Protein AF-A0A7C6N349-F1 (afdb_monomer_lite)

pLDDT: mean 85.82, std 10.69, range [39.91, 96.12]

Structure (mmCIF, N/CA/C/O backbone):
data_AF-A0A7C6N349-F1
#
_entry.id   AF-A0A7C6N349-F1
#
loop_
_atom_site.group_PDB
_atom_site.id
_atom_site.type_symbol
_atom_site.label_atom_id
_atom_site.label_alt_id
_atom_site.label_comp_id
_atom_site.label_asym_id
_atom_site.label_entity_id
_atom_site.label_seq_id
_atom_site.pdbx_PDB_ins_code
_atom_site.Cartn_x
_atom_site.Cartn_y
_atom_site.Cartn_z
_atom_site.occupancy
_atom_site.B_iso_or_equiv
_atom_site.auth_seq_id
_atom_site.auth_comp_id
_atom_site.auth_asym_id
_atom_site.auth_atom_id
_atom_site.pdbx_PDB_model_num
ATOM 1 N N . MET A 1 1 ? 1.910 -5.089 -72.825 1.00 40.91 1 MET A N 1
ATOM 2 C CA . MET A 1 1 ? 2.797 -5.707 -71.816 1.00 40.91 1 MET A CA 1
ATOM 3 C C . MET A 1 1 ? 2.733 -4.841 -70.568 1.00 40.91 1 MET A C 1
ATOM 5 O O . MET A 1 1 ? 2.948 -3.643 -70.694 1.00 40.91 1 MET A 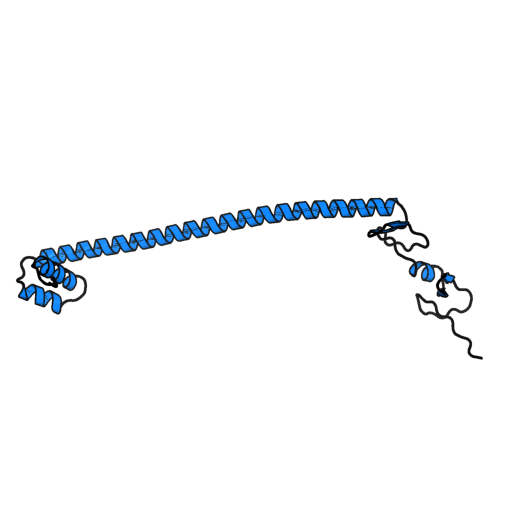O 1
ATOM 9 N N . ALA A 1 2 ? 2.332 -5.383 -69.416 1.00 46.50 2 ALA A N 1
ATOM 10 C CA . ALA A 1 2 ? 2.236 -4.601 -68.185 1.00 46.50 2 ALA A CA 1
ATOM 11 C C . ALA A 1 2 ? 3.650 -4.253 -67.698 1.00 46.50 2 ALA A C 1
ATOM 13 O O . ALA A 1 2 ? 4.400 -5.133 -67.285 1.00 46.50 2 ALA A O 1
ATOM 14 N N . THR A 1 3 ? 4.037 -2.983 -67.789 1.00 56.19 3 THR A N 1
ATOM 15 C CA . THR A 1 3 ? 5.255 -2.477 -67.158 1.00 56.19 3 THR A CA 1
ATOM 16 C C . THR A 1 3 ? 5.013 -2.429 -65.657 1.00 56.19 3 THR A C 1
ATOM 18 O O . THR A 1 3 ? 4.331 -1.538 -65.150 1.00 56.19 3 THR A O 1
ATOM 21 N N . SER A 1 4 ? 5.525 -3.427 -64.938 1.00 70.56 4 SER A N 1
ATOM 22 C CA . SER A 1 4 ? 5.487 -3.462 -63.478 1.00 70.56 4 SER A CA 1
ATOM 23 C C . SER A 1 4 ? 6.097 -2.173 -62.928 1.00 70.56 4 SER A C 1
ATOM 25 O O . SER A 1 4 ? 7.290 -1.91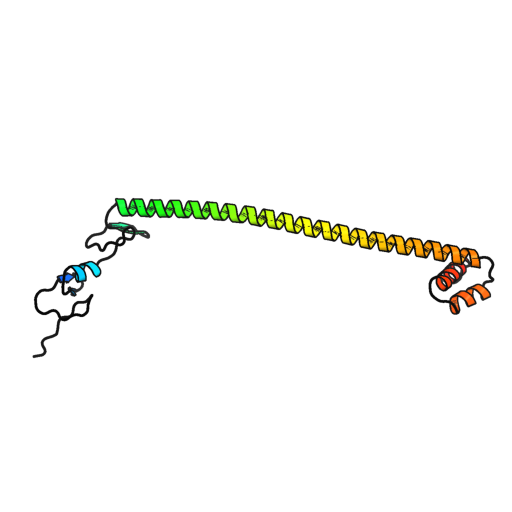9 -63.085 1.00 70.56 4 SER A O 1
ATOM 27 N N . ILE A 1 5 ? 5.263 -1.323 -62.324 1.00 80.44 5 ILE A N 1
ATOM 28 C CA . ILE A 1 5 ? 5.709 -0.066 -61.723 1.00 80.44 5 ILE A CA 1
ATOM 29 C C . ILE A 1 5 ? 6.514 -0.409 -60.471 1.00 80.44 5 ILE A C 1
ATOM 31 O O . ILE A 1 5 ? 5.951 -0.856 -59.471 1.00 80.44 5 ILE A O 1
ATOM 35 N N . LEU A 1 6 ? 7.822 -0.169 -60.520 1.00 88.00 6 LEU A N 1
ATOM 36 C CA . LEU A 1 6 ? 8.690 -0.273 -59.354 1.00 88.00 6 LEU A CA 1
ATOM 37 C C . LEU A 1 6 ? 8.341 0.839 -58.355 1.00 88.00 6 LEU A C 1
ATOM 39 O O . LEU A 1 6 ? 8.189 2.005 -58.730 1.00 88.00 6 LEU A O 1
ATOM 43 N N . ARG A 1 7 ? 8.198 0.479 -57.078 1.00 92.56 7 ARG A N 1
ATOM 44 C CA . ARG A 1 7 ? 7.899 1.415 -55.986 1.00 92.56 7 ARG A CA 1
ATOM 45 C C . ARG A 1 7 ? 8.954 1.313 -54.900 1.00 92.56 7 ARG A C 1
ATOM 47 O O . ARG A 1 7 ? 9.357 0.216 -54.530 1.00 92.56 7 ARG A O 1
ATOM 54 N N . CYS A 1 8 ? 9.357 2.460 -54.366 1.00 94.12 8 CYS A N 1
ATOM 55 C CA . CYS A 1 8 ? 10.277 2.526 -53.238 1.00 94.12 8 CYS A CA 1
ATOM 56 C C . CYS A 1 8 ? 9.662 1.864 -52.001 1.00 94.12 8 CYS A C 1
ATOM 58 O O . CYS A 1 8 ? 8.551 2.213 -51.602 1.00 94.12 8 CYS A O 1
ATOM 60 N N . LYS A 1 9 ? 10.395 0.966 -51.339 1.00 94.00 9 LYS A N 1
ATOM 61 C CA . LYS A 1 9 ? 9.915 0.297 -50.124 1.00 94.00 9 LYS A CA 1
ATOM 62 C C . LYS A 1 9 ? 9.622 1.278 -48.980 1.00 94.00 9 LYS A C 1
ATOM 64 O O . LYS A 1 9 ? 8.638 1.101 -48.265 1.00 94.00 9 LYS A O 1
ATOM 69 N N . THR A 1 10 ? 10.440 2.323 -48.839 1.00 93.50 10 THR A N 1
ATOM 70 C CA . THR A 1 10 ? 10.359 3.285 -47.725 1.00 93.50 10 THR A CA 1
ATOM 71 C C . THR A 1 10 ? 9.294 4.360 -47.943 1.00 93.50 10 THR A C 1
ATOM 73 O O . THR A 1 10 ? 8.469 4.581 -47.062 1.00 93.50 10 THR A O 1
ATOM 76 N N . CYS A 1 11 ? 9.287 5.036 -49.099 1.00 94.12 11 CYS A N 1
ATOM 77 C CA . CYS A 1 11 ? 8.366 6.155 -49.360 1.00 94.12 11 CYS A CA 1
ATOM 78 C C . CYS A 1 11 ? 7.191 5.816 -50.290 1.00 94.12 11 CYS A C 1
ATOM 80 O O . CYS A 1 11 ? 6.288 6.630 -50.424 1.00 94.12 11 CYS A O 1
ATOM 82 N N . ARG A 1 12 ? 7.173 4.627 -50.913 1.00 93.19 12 ARG A N 1
ATOM 83 C CA . ARG A 1 12 ? 6.128 4.138 -51.844 1.00 93.19 12 ARG A CA 1
ATOM 84 C C . ARG A 1 12 ? 5.992 4.896 -53.171 1.00 93.19 12 ARG A C 1
ATOM 86 O O . ARG A 1 12 ? 5.166 4.506 -54.007 1.00 93.19 12 ARG A O 1
ATOM 93 N N . GLU A 1 13 ? 6.831 5.903 -53.390 1.00 92.88 13 GLU A N 1
ATOM 94 C CA . GLU A 1 13 ? 6.914 6.644 -54.647 1.00 92.88 13 GLU A CA 1
ATOM 95 C C . GLU A 1 13 ? 7.353 5.758 -55.814 1.00 92.88 13 GLU A C 1
ATOM 97 O O . GLU A 1 13 ? 8.052 4.751 -55.637 1.00 92.88 13 GLU A O 1
ATOM 102 N N . LYS A 1 14 ? 6.921 6.140 -57.019 1.00 92.19 14 LYS A N 1
ATOM 103 C CA . LYS A 1 14 ? 7.278 5.458 -58.266 1.00 92.19 14 LYS A CA 1
ATOM 104 C C . LYS A 1 14 ? 8.763 5.666 -58.575 1.00 92.19 14 LYS A C 1
ATOM 106 O O . LYS A 1 14 ? 9.246 6.791 -58.558 1.00 92.19 14 LYS A O 1
ATOM 111 N N . ILE A 1 15 ? 9.458 4.583 -58.908 1.00 91.12 15 ILE A N 1
ATOM 112 C CA . ILE A 1 15 ? 10.853 4.606 -59.355 1.00 91.12 15 ILE A CA 1
ATOM 113 C C . ILE A 1 15 ? 10.855 4.697 -60.884 1.00 91.12 15 ILE A C 1
ATOM 115 O O . ILE A 1 15 ? 10.269 3.851 -61.561 1.00 91.12 15 ILE A O 1
ATOM 119 N N . SER A 1 16 ? 11.462 5.753 -61.421 1.00 81.81 16 SER A N 1
ATOM 120 C CA . SER A 1 16 ? 11.511 6.045 -62.860 1.00 81.81 16 SER A CA 1
ATOM 121 C C . SER A 1 16 ? 12.755 5.505 -63.563 1.00 81.81 16 SER A C 1
ATOM 123 O O . SER A 1 16 ? 12.695 5.226 -64.756 1.00 81.81 16 SER A O 1
ATOM 125 N N . ASP A 1 17 ? 13.868 5.388 -62.843 1.00 79.62 17 ASP A N 1
ATOM 126 C CA . ASP A 1 17 ? 15.198 5.192 -63.415 1.00 79.62 17 ASP A CA 1
ATOM 127 C C . ASP A 1 17 ? 16.082 4.307 -62.512 1.00 79.62 17 ASP A C 1
ATOM 129 O O . ASP A 1 17 ? 15.892 3.090 -62.469 1.00 79.62 17 ASP A O 1
ATOM 133 N N . ARG A 1 18 ? 17.061 4.884 -61.801 1.00 86.62 18 ARG A N 1
ATOM 134 C CA . ARG A 1 18 ? 17.992 4.171 -60.925 1.00 86.62 18 ARG A CA 1
ATOM 135 C C . ARG A 1 18 ? 17.361 3.899 -59.563 1.00 86.62 18 ARG A C 1
ATOM 137 O O . ARG A 1 18 ? 16.571 4.687 -59.051 1.00 86.62 18 ARG A O 1
ATOM 144 N N . TYR A 1 19 ? 17.756 2.787 -58.956 1.00 91.19 19 TYR A N 1
ATOM 145 C CA . TYR A 1 19 ? 17.331 2.404 -57.615 1.00 91.19 19 TYR A CA 1
ATOM 146 C C . TYR A 1 19 ? 18.506 1.869 -56.803 1.00 91.19 19 TYR A C 1
ATOM 148 O O . TYR A 1 19 ? 19.479 1.355 -57.351 1.00 91.19 19 TYR A O 1
ATOM 156 N N . TYR A 1 20 ? 18.387 1.983 -55.485 1.00 91.38 20 TYR A N 1
ATOM 157 C CA . TYR A 1 20 ? 19.225 1.264 -54.529 1.00 91.38 20 TYR A CA 1
ATOM 158 C C . TYR A 1 20 ? 18.524 -0.052 -54.208 1.00 91.38 20 TYR A C 1
ATOM 160 O O . TYR A 1 20 ? 17.301 -0.055 -54.061 1.00 91.38 20 TYR A O 1
ATOM 168 N N . ALA A 1 21 ? 19.263 -1.151 -54.112 1.00 88.69 21 ALA A N 1
ATOM 169 C CA . ALA A 1 21 ? 18.714 -2.460 -53.778 1.00 88.69 21 ALA A CA 1
ATOM 170 C C . ALA A 1 21 ? 19.419 -3.033 -52.552 1.00 88.69 21 ALA A C 1
ATOM 172 O O . ALA A 1 21 ? 20.632 -2.896 -52.415 1.00 88.69 21 ALA A O 1
ATOM 173 N N . HIS A 1 22 ? 18.650 -3.673 -51.682 1.00 86.25 22 HIS A N 1
ATOM 174 C CA . HIS A 1 22 ? 19.159 -4.443 -50.557 1.00 86.25 22 HIS A CA 1
ATOM 175 C C . HIS A 1 22 ? 19.232 -5.927 -50.945 1.00 86.25 22 HIS A C 1
ATOM 177 O O . HIS A 1 22 ? 18.493 -6.394 -51.814 1.00 86.25 22 HIS A O 1
ATOM 183 N N . GLU A 1 23 ? 20.091 -6.698 -50.282 1.00 83.38 23 GLU A N 1
ATOM 184 C CA . GLU A 1 23 ? 20.311 -8.128 -50.567 1.00 83.38 23 GLU A CA 1
ATOM 185 C C . GLU A 1 23 ? 19.046 -8.996 -50.417 1.00 83.38 23 GLU A C 1
ATOM 187 O O . GLU A 1 23 ? 18.959 -10.089 -50.967 1.00 83.38 23 GLU A O 1
ATOM 192 N N . ASN A 1 24 ? 18.026 -8.494 -49.714 1.00 84.88 24 ASN A N 1
ATOM 193 C CA . ASN A 1 24 ? 16.731 -9.150 -49.516 1.00 84.88 24 ASN A CA 1
ATOM 194 C C . ASN A 1 24 ? 15.744 -8.902 -50.682 1.00 84.88 24 ASN A C 1
ATOM 196 O O . ASN A 1 24 ? 14.585 -9.306 -50.596 1.00 84.88 24 ASN A O 1
ATOM 200 N N . GLY A 1 25 ? 16.176 -8.209 -51.742 1.00 86.69 25 GLY A N 1
ATOM 201 C CA . GLY A 1 25 ? 15.364 -7.862 -52.910 1.00 86.69 25 GLY A CA 1
ATOM 202 C C . GLY A 1 25 ? 14.542 -6.575 -52.771 1.00 86.69 25 GLY A C 1
ATOM 203 O O . GLY A 1 25 ? 13.793 -6.233 -53.687 1.00 86.69 25 GLY A O 1
ATOM 204 N N . GLU A 1 26 ? 14.653 -5.840 -51.660 1.00 91.81 26 GLU A N 1
ATOM 205 C CA . GLU A 1 26 ? 13.964 -4.557 -51.491 1.00 91.81 26 GLU A CA 1
ATOM 206 C C . GLU A 1 26 ? 14.652 -3.433 -52.277 1.00 91.81 26 GLU A C 1
ATOM 208 O O . GLU A 1 26 ? 15.878 -3.353 -52.321 1.00 91.81 26 GLU A O 1
ATOM 213 N N . ILE A 1 27 ? 13.853 -2.543 -52.879 1.00 93.69 27 ILE A N 1
ATOM 214 C CA . ILE A 1 27 ? 14.335 -1.444 -53.728 1.00 93.69 27 ILE A CA 1
ATOM 215 C C . ILE A 1 27 ? 13.905 -0.068 -53.212 1.00 93.69 27 ILE A C 1
ATOM 217 O O . ILE A 1 27 ? 12.811 0.110 -52.663 1.00 93.69 27 ILE A O 1
ATOM 221 N N . PHE A 1 28 ? 14.750 0.936 -53.435 1.00 94.44 28 PHE A N 1
ATOM 222 C CA . PHE A 1 28 ? 14.595 2.281 -52.888 1.00 94.44 28 PHE A CA 1
ATOM 223 C C . PHE A 1 28 ? 14.894 3.351 -53.939 1.00 94.44 28 PHE A C 1
ATOM 225 O O . PHE A 1 28 ? 15.840 3.230 -54.715 1.00 94.44 28 PHE A O 1
ATOM 232 N N . CYS A 1 29 ? 14.110 4.432 -53.936 1.00 93.75 29 CYS A N 1
ATOM 233 C CA . CYS A 1 29 ? 14.256 5.530 -54.901 1.00 93.75 29 CYS A CA 1
ATOM 234 C C . CYS A 1 29 ? 15.496 6.403 -54.666 1.00 93.75 29 CYS A C 1
ATOM 236 O O . CYS A 1 29 ? 15.921 7.120 -55.562 1.00 93.75 29 CYS A O 1
ATOM 238 N N . CYS A 1 30 ? 16.056 6.404 -53.454 1.00 92.19 30 CYS A N 1
ATOM 239 C CA . CYS A 1 30 ? 17.238 7.190 -53.118 1.00 92.19 30 CYS A CA 1
ATOM 240 C C . CYS A 1 30 ? 17.991 6.590 -51.928 1.00 92.19 30 CYS A C 1
ATOM 242 O O . CYS A 1 30 ? 17.420 5.827 -51.142 1.00 92.19 30 CYS A O 1
ATOM 244 N N . TYR A 1 31 ? 19.246 7.007 -51.758 1.00 91.31 31 TYR A N 1
ATOM 245 C CA . TYR A 1 31 ? 20.106 6.546 -50.670 1.00 91.31 31 TYR A CA 1
ATOM 246 C C . TYR A 1 31 ? 19.510 6.833 -49.286 1.00 91.31 31 TYR A C 1
ATOM 248 O O . TYR A 1 31 ? 19.555 5.983 -48.413 1.00 91.31 31 TYR A O 1
ATOM 256 N N . ILE A 1 32 ? 18.840 7.974 -49.086 1.00 92.31 32 ILE A N 1
ATOM 257 C CA . ILE A 1 32 ? 18.174 8.279 -47.807 1.00 92.31 32 ILE A CA 1
ATOM 258 C C . ILE A 1 32 ? 17.062 7.264 -47.504 1.00 92.31 32 ILE A C 1
ATOM 260 O O . ILE A 1 32 ? 16.882 6.861 -46.357 1.00 92.31 32 ILE A O 1
ATOM 264 N N . CYS A 1 33 ? 16.293 6.855 -48.518 1.00 93.62 33 CYS A N 1
ATOM 265 C CA . CYS A 1 33 ? 15.246 5.848 -48.349 1.00 93.62 33 CYS A CA 1
ATOM 266 C C . CYS A 1 33 ? 15.827 4.463 -48.059 1.00 93.62 33 CYS A C 1
ATOM 268 O O . CYS A 1 33 ? 15.245 3.746 -47.248 1.00 93.62 33 CYS A O 1
ATOM 270 N N . PHE A 1 34 ? 16.953 4.126 -48.688 1.00 93.44 34 PHE A N 1
ATOM 271 C CA . PHE A 1 34 ? 17.723 2.920 -48.398 1.00 93.44 34 PHE A CA 1
ATOM 272 C C . PHE A 1 34 ? 18.263 2.948 -46.963 1.00 93.44 34 PHE A C 1
ATOM 274 O O . PHE A 1 34 ? 17.932 2.077 -46.169 1.00 93.44 34 PHE A O 1
ATOM 281 N N . LEU A 1 35 ? 18.958 4.014 -46.570 1.00 92.38 35 LEU A N 1
ATOM 282 C CA . LEU A 1 35 ? 19.542 4.168 -45.240 1.00 92.38 35 LEU A CA 1
ATOM 283 C C . LEU A 1 35 ? 18.476 4.122 -44.134 1.00 92.38 35 LEU A C 1
ATOM 285 O O . LEU A 1 35 ? 18.680 3.508 -43.095 1.00 92.38 35 LEU A O 1
ATOM 289 N N . LYS A 1 36 ? 17.289 4.700 -44.365 1.00 92.81 36 LYS A N 1
ATOM 290 C CA . LYS A 1 36 ? 16.152 4.612 -43.427 1.00 92.81 36 LYS A CA 1
ATOM 291 C C . LYS A 1 36 ? 15.621 3.189 -43.212 1.00 92.81 36 LYS A C 1
ATOM 293 O O . LYS A 1 36 ? 14.911 2.967 -42.233 1.00 92.81 36 LYS A O 1
ATOM 298 N N . SER A 1 37 ? 15.904 2.265 -44.128 1.00 90.88 37 SER A N 1
ATOM 299 C CA . SER A 1 37 ? 15.549 0.847 -43.991 1.00 90.88 37 SER A CA 1
ATOM 300 C C . SER A 1 37 ? 16.557 0.064 -43.144 1.00 90.88 37 SER A C 1
ATOM 302 O O . SER A 1 37 ? 16.213 -0.975 -42.584 1.00 90.88 37 SER A O 1
ATOM 304 N N . CYS A 1 38 ? 17.774 0.591 -42.994 1.00 91.62 38 CYS A N 1
ATOM 305 C CA . CYS A 1 38 ? 18.839 -0.015 -42.212 1.00 91.62 38 CYS A CA 1
ATOM 306 C C . CYS A 1 38 ? 18.555 0.065 -40.695 1.00 91.62 38 CYS A C 1
ATOM 308 O O . CYS A 1 38 ? 17.782 0.915 -40.235 1.00 91.62 38 CYS A O 1
ATOM 310 N N . PRO A 1 39 ? 19.174 -0.798 -39.868 1.00 92.75 39 PRO A N 1
ATOM 311 C CA . PRO A 1 39 ? 19.015 -0.729 -38.419 1.00 92.75 39 PRO A CA 1
ATOM 312 C C . PRO A 1 39 ? 19.534 0.594 -37.842 1.00 92.75 39 PRO A C 1
ATOM 314 O O . PRO A 1 39 ? 20.476 1.203 -38.348 1.00 92.75 39 PRO A O 1
ATOM 317 N N . LYS A 1 40 ? 18.936 1.024 -36.728 1.00 95.56 40 LYS A N 1
ATOM 318 C CA . LYS A 1 40 ? 19.403 2.181 -35.955 1.00 95.56 40 LYS A CA 1
ATOM 319 C C . LYS A 1 40 ? 20.352 1.759 -34.843 1.00 95.56 40 LYS A C 1
ATOM 321 O O . LYS A 1 40 ? 20.141 0.727 -34.207 1.00 95.56 40 LYS A O 1
ATOM 326 N N . CYS A 1 41 ? 21.345 2.597 -34.558 1.00 95.25 41 CYS A N 1
ATOM 327 C CA . CYS A 1 41 ? 22.170 2.461 -33.366 1.00 95.25 41 CYS A CA 1
ATOM 328 C C . CYS A 1 41 ? 21.284 2.548 -32.122 1.00 95.25 41 CYS A C 1
ATOM 330 O O . CYS A 1 41 ? 20.490 3.482 -31.984 1.00 95.25 41 CYS A O 1
ATOM 332 N N . ARG A 1 42 ? 21.441 1.614 -31.184 1.00 93.69 42 ARG A N 1
ATOM 333 C CA . ARG A 1 42 ? 20.695 1.657 -29.923 1.00 93.69 42 ARG A CA 1
ATOM 334 C C . ARG A 1 42 ? 21.060 2.864 -29.052 1.00 93.69 42 ARG A C 1
ATOM 336 O O . ARG A 1 42 ? 20.202 3.340 -28.321 1.00 93.69 42 ARG A O 1
ATOM 343 N N . ALA A 1 43 ? 22.295 3.358 -29.156 1.00 91.81 43 ALA A N 1
ATOM 344 C CA . ALA A 1 43 ? 22.788 4.482 -28.364 1.00 91.81 43 ALA A CA 1
ATOM 345 C C . ALA A 1 43 ? 22.462 5.849 -28.986 1.00 91.81 43 ALA A C 1
ATOM 347 O O . ALA A 1 43 ? 21.859 6.692 -28.335 1.00 91.81 43 ALA A O 1
ATOM 348 N N . CYS A 1 44 ? 22.852 6.079 -30.246 1.00 94.12 44 CYS A N 1
ATOM 349 C CA . CYS A 1 44 ? 22.728 7.393 -30.894 1.00 94.12 44 CYS A CA 1
ATOM 350 C C . CYS A 1 44 ? 21.576 7.493 -31.906 1.00 94.12 44 CYS A C 1
ATOM 352 O O . CYS A 1 44 ? 21.394 8.533 -32.533 1.00 94.12 44 CYS A O 1
ATOM 354 N N . HIS A 1 45 ? 20.827 6.406 -32.122 1.00 94.06 45 HIS A N 1
ATOM 355 C CA . HIS A 1 45 ? 19.661 6.336 -33.017 1.00 94.06 45 HIS A CA 1
ATOM 356 C C . HIS A 1 45 ? 19.910 6.674 -34.496 1.00 94.06 45 HIS A C 1
ATOM 358 O O . HIS A 1 45 ? 18.958 6.809 -35.268 1.00 94.06 45 HIS A O 1
ATOM 364 N N . THR A 1 46 ? 21.175 6.742 -34.911 1.00 94.00 46 THR A N 1
ATOM 365 C CA . THR A 1 46 ? 21.570 6.937 -36.311 1.00 94.00 46 THR A CA 1
ATOM 366 C C . THR A 1 46 ? 21.385 5.639 -37.094 1.00 94.00 46 THR A C 1
ATOM 368 O O . THR A 1 46 ? 21.642 4.563 -36.557 1.00 94.00 46 THR A O 1
ATOM 371 N N . TYR A 1 47 ? 20.913 5.727 -38.338 1.00 95.25 47 TYR A N 1
ATOM 372 C CA . TYR A 1 47 ? 20.804 4.586 -39.253 1.00 95.25 47 TYR A CA 1
ATOM 373 C C . TYR A 1 47 ? 22.192 4.098 -39.690 1.00 95.25 47 TYR A C 1
ATOM 375 O O . TYR A 1 47 ? 23.077 4.923 -39.905 1.00 95.25 47 TYR A O 1
ATOM 383 N N . MET A 1 48 ? 22.387 2.783 -39.809 1.00 93.88 48 MET A N 1
ATOM 384 C CA . MET A 1 48 ? 23.711 2.190 -40.022 1.00 93.88 48 MET A CA 1
ATOM 385 C C . MET A 1 48 ? 23.665 1.076 -41.063 1.00 93.88 48 MET A C 1
ATOM 387 O O . MET A 1 48 ? 22.915 0.117 -40.898 1.00 93.88 48 MET A O 1
ATOM 391 N N . GLU A 1 49 ? 24.506 1.173 -42.085 1.00 90.12 49 GLU A N 1
ATOM 392 C CA . GLU A 1 49 ? 24.706 0.094 -43.064 1.00 90.12 49 GLU A CA 1
ATOM 393 C C . GLU A 1 49 ? 25.533 -1.057 -42.482 1.00 90.12 49 GLU A C 1
ATOM 395 O O . GLU A 1 49 ? 25.274 -2.217 -42.780 1.00 90.12 49 GLU A O 1
ATOM 400 N N . GLU A 1 50 ? 26.456 -0.737 -41.575 1.00 90.94 50 GLU A N 1
ATOM 401 C CA . GLU A 1 50 ? 27.278 -1.694 -40.839 1.00 90.94 50 GLU A CA 1
ATOM 402 C C . GLU A 1 50 ? 27.088 -1.503 -39.335 1.00 90.94 50 GLU A C 1
ATOM 404 O O . GLU A 1 50 ? 26.896 -0.385 -38.849 1.00 90.94 50 GLU A O 1
ATOM 409 N N . TRP A 1 51 ? 27.131 -2.592 -38.570 1.00 95.31 51 TRP A N 1
ATOM 410 C CA . TRP A 1 51 ? 26.939 -2.529 -37.126 1.00 95.31 51 TRP A CA 1
ATOM 411 C C . TRP A 1 51 ? 27.699 -3.617 -36.385 1.00 95.31 51 TRP A C 1
ATOM 413 O O . TRP A 1 51 ? 27.976 -4.695 -36.904 1.00 95.31 51 TRP A O 1
ATOM 423 N N . ILE A 1 52 ? 27.952 -3.338 -35.110 1.00 94.25 52 ILE A N 1
ATOM 424 C CA . ILE A 1 52 ? 28.404 -4.322 -34.134 1.00 94.25 52 ILE A CA 1
ATOM 425 C C . ILE A 1 52 ? 27.175 -4.775 -33.351 1.00 94.25 52 ILE A C 1
ATOM 427 O O . ILE A 1 52 ? 26.433 -3.950 -32.808 1.00 94.25 52 ILE A O 1
ATOM 431 N N . GLU A 1 53 ? 26.938 -6.081 -33.308 1.00 95.00 53 GLU A N 1
ATOM 432 C CA . GLU A 1 53 ? 25.827 -6.670 -32.570 1.00 95.00 53 GLU A CA 1
ATOM 433 C C . GLU A 1 53 ? 26.327 -7.348 -31.297 1.00 95.00 53 GLU A C 1
ATOM 435 O O . GLU A 1 53 ? 27.200 -8.213 -31.335 1.00 95.00 53 GLU A O 1
ATOM 440 N N . TYR A 1 54 ? 25.752 -6.953 -30.162 1.00 90.81 54 TYR A N 1
ATOM 441 C CA . TYR A 1 54 ? 26.037 -7.547 -28.862 1.00 90.81 54 TYR A CA 1
ATOM 442 C C . TYR A 1 54 ? 24.802 -8.327 -28.382 1.00 90.81 54 TYR A C 1
ATOM 444 O O . TYR A 1 54 ? 23.721 -7.731 -28.258 1.00 90.81 54 TYR A O 1
ATOM 452 N N . PRO A 1 55 ? 24.922 -9.636 -28.085 1.00 88.69 55 PRO A N 1
ATOM 453 C CA . PRO A 1 55 ? 23.799 -10.465 -27.647 1.00 88.69 55 PRO A CA 1
ATOM 454 C C . PRO A 1 55 ? 23.031 -9.853 -26.467 1.00 88.69 55 PRO A C 1
ATOM 456 O O . PRO A 1 55 ? 23.617 -9.444 -25.466 1.00 88.69 55 PRO A O 1
ATOM 459 N N . GLY A 1 56 ? 21.706 -9.732 -26.600 1.00 86.56 56 GLY A N 1
ATOM 460 C CA . GLY A 1 56 ? 20.821 -9.127 -25.590 1.00 86.56 56 GLY A CA 1
ATOM 461 C C . GLY A 1 56 ? 20.934 -7.600 -25.435 1.00 86.56 56 GLY A C 1
ATOM 462 O O . GLY A 1 56 ? 20.083 -6.978 -24.796 1.00 86.56 56 GLY A O 1
ATOM 463 N N . LYS A 1 57 ? 21.945 -6.971 -26.043 1.00 86.19 57 LYS A N 1
ATOM 464 C CA . LYS A 1 57 ? 22.209 -5.527 -25.973 1.00 86.19 57 LYS A CA 1
ATOM 465 C C . LYS A 1 57 ? 21.871 -4.797 -27.270 1.00 86.19 57 LYS A C 1
ATOM 467 O O . LYS A 1 57 ? 21.535 -3.623 -27.204 1.00 86.19 57 LYS A O 1
ATOM 472 N N . GLY A 1 58 ? 21.822 -5.466 -28.418 1.00 92.31 58 GLY A N 1
ATOM 473 C CA . GLY A 1 58 ? 21.375 -4.886 -29.691 1.00 92.31 58 GLY A CA 1
ATOM 474 C C . GLY A 1 58 ? 22.522 -4.393 -30.578 1.00 92.31 58 GLY A C 1
ATOM 475 O O . GLY A 1 58 ? 23.657 -4.842 -30.428 1.00 92.31 58 GLY A O 1
ATOM 476 N N . LYS A 1 59 ? 22.207 -3.498 -31.525 1.00 96.12 59 LYS A N 1
ATOM 477 C CA . LYS A 1 59 ? 23.106 -3.065 -32.610 1.00 96.12 59 LYS A CA 1
ATOM 478 C C . LYS A 1 59 ? 23.668 -1.660 -32.377 1.00 96.12 59 LYS A C 1
ATOM 480 O O . LYS A 1 59 ? 22.927 -0.746 -32.000 1.00 96.12 59 LYS A O 1
ATOM 485 N N . PHE A 1 60 ? 24.960 -1.472 -32.642 1.00 95.88 60 PHE A N 1
ATOM 486 C CA . PHE A 1 60 ? 25.690 -0.227 -32.387 1.00 95.88 60 PHE A CA 1
ATOM 487 C C . PHE A 1 60 ? 26.581 0.164 -33.570 1.00 95.88 60 PHE A C 1
ATOM 489 O O . PHE A 1 60 ? 27.116 -0.708 -34.247 1.00 95.88 60 PHE A O 1
ATOM 496 N N . CYS A 1 61 ? 26.764 1.471 -33.797 1.00 95.38 61 CYS A N 1
ATOM 497 C CA . CYS A 1 61 ? 27.568 1.970 -34.921 1.00 95.38 61 CYS A CA 1
ATOM 498 C C . CYS A 1 61 ? 29.069 1.848 -34.662 1.00 95.38 61 CYS A C 1
ATOM 500 O O . CYS A 1 61 ? 29.858 1.818 -35.595 1.00 95.38 61 CYS A O 1
ATOM 502 N N . ASN A 1 62 ? 29.473 1.811 -33.393 1.00 93.88 62 ASN A N 1
ATOM 503 C CA . ASN A 1 62 ? 30.854 1.630 -32.979 1.00 93.88 62 ASN A CA 1
ATOM 504 C C . ASN A 1 62 ? 30.922 1.225 -31.502 1.00 93.88 62 ASN A C 1
ATOM 506 O O . ASN A 1 62 ? 29.935 1.285 -30.760 1.00 93.88 62 ASN A O 1
ATOM 510 N N . ARG A 1 63 ? 32.130 0.842 -31.082 1.00 92.94 63 ARG A N 1
ATOM 511 C CA . ARG A 1 63 ? 32.446 0.448 -29.709 1.00 92.94 63 ARG A CA 1
ATOM 512 C C . ARG A 1 63 ? 32.140 1.547 -28.683 1.00 92.94 63 ARG A C 1
ATOM 514 O O . ARG A 1 63 ? 31.605 1.238 -27.626 1.00 92.94 63 ARG A O 1
ATOM 521 N N . TYR A 1 64 ? 32.396 2.814 -29.006 1.00 93.50 64 TYR A N 1
ATOM 522 C CA . TYR A 1 64 ? 32.141 3.933 -28.091 1.00 93.50 64 TYR A CA 1
ATOM 523 C C . TYR A 1 64 ? 30.651 4.103 -27.771 1.00 93.50 64 TYR A C 1
ATOM 525 O O . TYR A 1 64 ? 30.280 4.328 -26.623 1.00 93.50 64 TYR A O 1
ATOM 533 N N . CYS A 1 65 ? 29.780 3.941 -28.769 1.00 93.00 65 CYS A N 1
ATOM 534 C CA . CYS A 1 65 ? 28.333 3.956 -28.568 1.00 93.00 65 CYS A CA 1
ATOM 535 C C . CYS A 1 65 ? 27.856 2.792 -27.695 1.00 93.00 65 CYS A C 1
ATOM 537 O O . CYS A 1 65 ? 26.934 2.971 -26.903 1.00 93.00 65 CYS A O 1
ATOM 539 N N . TYR A 1 66 ? 28.475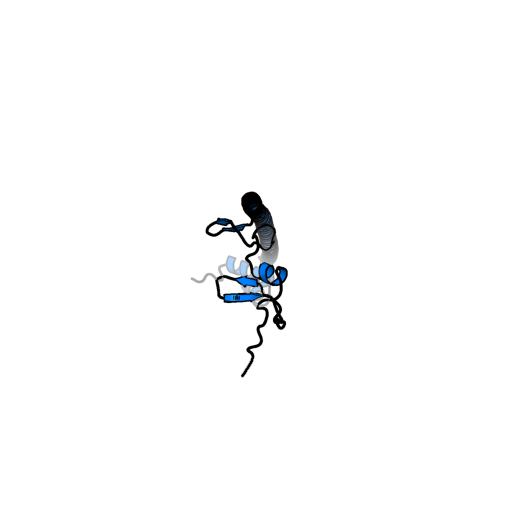 1.616 -27.818 1.00 92.38 66 TYR A N 1
ATOM 540 C CA . TYR A 1 66 ? 28.187 0.494 -26.929 1.00 92.38 66 TYR A CA 1
ATOM 541 C C . TYR A 1 66 ? 28.605 0.800 -25.486 1.00 92.38 66 TYR A C 1
ATOM 543 O O . TYR A 1 66 ? 27.761 0.747 -24.596 1.00 92.38 66 TYR A O 1
ATOM 551 N N . GLU A 1 67 ? 29.864 1.190 -25.271 1.00 89.44 67 GLU A N 1
ATOM 552 C CA . GLU A 1 67 ? 30.414 1.469 -23.937 1.00 89.44 67 GLU A CA 1
ATOM 553 C C . GLU A 1 67 ? 29.653 2.596 -23.220 1.00 89.44 67 GLU A C 1
ATOM 555 O O . GLU A 1 67 ? 29.296 2.460 -22.048 1.00 89.44 67 GLU A O 1
ATOM 560 N N . GLY A 1 68 ? 29.322 3.677 -23.935 1.00 85.75 68 GLY A N 1
ATOM 561 C CA . GLY A 1 68 ? 28.525 4.777 -23.388 1.00 85.75 68 GLY A CA 1
ATOM 562 C C . GLY A 1 68 ? 27.099 4.358 -23.016 1.00 85.75 68 GLY A C 1
ATOM 563 O O . GLY A 1 68 ? 26.590 4.751 -21.967 1.00 85.75 68 GLY A O 1
ATOM 564 N N . TYR A 1 69 ? 26.461 3.517 -23.834 1.00 88.38 69 TYR A N 1
ATOM 565 C CA . TYR A 1 69 ? 25.127 2.990 -23.542 1.00 88.38 69 TYR A CA 1
ATOM 566 C C . TYR A 1 69 ? 25.134 2.047 -22.330 1.00 88.38 69 TYR A C 1
ATOM 568 O O . TYR A 1 69 ? 24.258 2.142 -21.472 1.00 88.38 69 TYR A O 1
ATOM 576 N N . THR A 1 70 ? 26.123 1.153 -22.226 1.00 82.00 70 THR A N 1
ATOM 577 C CA . THR A 1 70 ? 26.222 0.223 -21.093 1.00 82.00 70 THR A CA 1
ATOM 578 C C . THR A 1 70 ? 26.553 0.930 -19.788 1.00 82.00 70 THR A C 1
ATOM 580 O O . THR A 1 70 ? 25.933 0.613 -18.776 1.00 82.00 70 THR A O 1
ATOM 583 N N . GLY A 1 71 ? 27.446 1.925 -19.815 1.00 79.38 71 GLY A N 1
ATOM 584 C CA . GLY A 1 71 ? 27.742 2.740 -18.636 1.00 79.38 71 GLY A CA 1
ATOM 585 C C . GLY A 1 71 ? 26.499 3.471 -18.122 1.00 79.38 71 GLY A C 1
ATOM 586 O O . GLY A 1 71 ? 26.199 3.425 -16.932 1.00 79.38 71 GLY A O 1
ATOM 587 N N . ALA A 1 72 ? 25.702 4.059 -19.022 1.00 75.75 72 ALA A N 1
ATOM 588 C CA . ALA A 1 72 ? 24.442 4.705 -18.651 1.00 75.75 72 ALA A CA 1
ATOM 589 C C . ALA A 1 72 ? 23.401 3.716 -18.081 1.00 75.75 72 ALA A C 1
ATOM 591 O O . ALA A 1 72 ? 22.723 4.033 -17.102 1.00 75.75 72 ALA A O 1
ATOM 592 N N . GLU A 1 73 ? 23.276 2.509 -18.652 1.00 79.00 73 GLU A N 1
ATOM 593 C CA . GLU A 1 73 ? 22.392 1.464 -18.107 1.00 79.00 73 GLU A CA 1
ATOM 594 C C . GLU A 1 73 ? 22.799 1.033 -16.690 1.00 79.00 73 GLU A C 1
ATOM 596 O O . GLU A 1 73 ? 21.931 0.780 -15.850 1.00 79.00 73 GLU A O 1
ATOM 601 N N . GLU A 1 74 ? 24.099 0.920 -16.419 1.00 77.50 74 GLU A N 1
ATOM 602 C CA . GLU A 1 74 ? 24.626 0.542 -15.106 1.00 77.50 74 GLU A CA 1
ATOM 603 C C . GLU A 1 74 ? 24.376 1.638 -14.070 1.00 77.50 74 GLU A C 1
ATOM 605 O O . GLU A 1 74 ? 23.760 1.360 -13.038 1.00 77.50 74 GLU A O 1
ATOM 610 N N . SER A 1 75 ? 24.697 2.895 -14.388 1.00 77.06 75 SER A N 1
ATOM 611 C CA . SER A 1 75 ? 24.403 4.031 -13.505 1.00 77.06 75 SER A CA 1
ATOM 612 C C . SER A 1 75 ? 22.906 4.159 -13.199 1.00 77.06 75 SER A C 1
ATOM 614 O O . SER A 1 75 ? 22.518 4.413 -12.057 1.00 77.06 75 SER A O 1
ATOM 616 N N . GLN A 1 76 ? 22.029 3.919 -14.181 1.00 75.50 76 GLN A N 1
ATOM 617 C CA . GLN A 1 76 ? 20.581 3.950 -13.955 1.00 75.50 76 GLN A CA 1
ATOM 618 C C . GLN A 1 76 ? 20.109 2.819 -13.026 1.00 75.50 76 GLN A C 1
ATOM 620 O O . GLN A 1 76 ? 19.197 3.018 -12.217 1.00 75.50 76 GLN A O 1
ATOM 625 N N . LYS A 1 77 ? 20.703 1.622 -13.119 1.00 74.81 77 LYS A N 1
ATOM 626 C CA . LYS A 1 77 ? 20.394 0.504 -12.211 1.00 74.81 77 LYS A CA 1
ATOM 627 C C . LYS A 1 77 ? 20.823 0.806 -10.781 1.00 74.81 77 LYS A C 1
ATOM 629 O O . LYS A 1 77 ? 20.046 0.537 -9.864 1.00 74.81 77 LYS A O 1
ATOM 634 N N . GLU A 1 78 ? 22.013 1.370 -10.599 1.00 78.00 78 GLU A N 1
ATOM 635 C CA . GLU A 1 78 ? 22.523 1.783 -9.289 1.00 78.00 78 GLU A CA 1
ATOM 636 C C . GLU A 1 78 ? 21.629 2.853 -8.662 1.00 78.00 78 GLU A C 1
ATOM 638 O O . GLU A 1 78 ? 21.140 2.665 -7.546 1.00 78.00 78 GLU A O 1
ATOM 643 N N . LEU A 1 79 ? 21.299 3.907 -9.416 1.00 72.06 79 LEU A N 1
ATOM 644 C CA . LEU A 1 79 ? 20.384 4.957 -8.967 1.00 72.06 79 LEU A CA 1
ATOM 645 C C . LEU A 1 79 ? 19.024 4.379 -8.546 1.00 72.06 79 LEU A C 1
ATOM 647 O O . LEU A 1 79 ? 18.518 4.675 -7.464 1.00 72.06 79 LEU A O 1
ATOM 651 N N . ASN A 1 80 ? 18.453 3.484 -9.356 1.00 72.75 80 ASN A N 1
ATOM 652 C CA . ASN A 1 80 ? 17.183 2.821 -9.048 1.00 72.75 80 ASN A CA 1
ATOM 653 C C . ASN A 1 80 ? 17.258 1.882 -7.829 1.00 72.75 80 ASN A C 1
ATOM 655 O O . ASN A 1 80 ? 16.222 1.568 -7.235 1.00 72.75 80 ASN A O 1
ATOM 659 N N . SER A 1 81 ? 18.442 1.377 -7.480 1.00 76.00 81 SER A N 1
ATOM 660 C CA . SER A 1 81 ? 18.668 0.588 -6.265 1.00 76.00 81 SER A CA 1
ATOM 661 C C . SER A 1 81 ? 18.682 1.493 -5.031 1.00 76.00 81 SER A C 1
ATOM 663 O O . SER A 1 81 ? 17.952 1.239 -4.070 1.00 76.00 81 SER A O 1
ATOM 665 N N . VAL A 1 82 ? 19.424 2.603 -5.103 1.00 72.31 82 VAL A N 1
ATOM 666 C CA . VAL A 1 82 ? 19.514 3.614 -4.039 1.00 72.31 82 VAL A CA 1
ATOM 667 C C . VAL A 1 82 ? 18.142 4.219 -3.738 1.00 72.31 82 VAL A C 1
ATOM 669 O O . VAL A 1 82 ? 17.709 4.209 -2.586 1.00 72.31 82 VAL A O 1
ATOM 672 N N . LEU A 1 83 ? 17.402 4.649 -4.767 1.00 69.19 83 LEU A N 1
ATOM 673 C CA . LEU A 1 83 ? 16.054 5.213 -4.615 1.00 69.19 83 LEU A CA 1
ATOM 674 C C . LEU A 1 83 ? 15.082 4.232 -3.940 1.00 69.19 83 LEU A C 1
ATOM 676 O O . LEU A 1 83 ? 14.292 4.626 -3.083 1.00 69.19 83 LEU A O 1
ATOM 680 N N . ARG A 1 84 ? 15.166 2.936 -4.273 1.00 71.38 84 ARG A N 1
ATOM 681 C CA . ARG A 1 84 ? 14.365 1.890 -3.613 1.00 71.38 84 ARG A CA 1
ATOM 682 C C . ARG A 1 84 ? 14.741 1.699 -2.144 1.00 71.38 84 ARG A C 1
ATOM 684 O O . ARG A 1 84 ? 13.863 1.370 -1.348 1.00 71.38 84 ARG A O 1
ATOM 691 N N . GLY A 1 85 ? 16.012 1.873 -1.788 1.00 71.19 85 GLY A N 1
ATOM 692 C CA . GLY A 1 85 ? 16.481 1.835 -0.402 1.00 71.19 85 GLY A CA 1
ATOM 693 C C . GLY A 1 85 ? 15.925 2.994 0.425 1.00 71.19 85 GLY A C 1
ATOM 694 O O . GLY A 1 85 ? 15.334 2.759 1.479 1.00 71.19 85 GLY A O 1
ATOM 695 N N . ILE A 1 86 ? 16.038 4.218 -0.098 1.00 69.06 86 ILE A N 1
ATOM 696 C CA . ILE A 1 86 ? 15.558 5.447 0.556 1.00 69.06 86 ILE A CA 1
ATOM 697 C C . ILE A 1 86 ? 14.042 5.381 0.787 1.00 69.06 86 ILE A C 1
ATOM 699 O O . ILE A 1 86 ? 13.589 5.492 1.925 1.00 69.06 86 ILE A O 1
ATOM 703 N N . ALA A 1 87 ? 13.264 5.075 -0.259 1.00 66.75 87 ALA A N 1
ATOM 704 C CA . ALA A 1 87 ? 11.803 5.012 -0.165 1.00 66.75 87 ALA A CA 1
ATOM 705 C C . ALA A 1 87 ? 11.309 3.969 0.856 1.00 66.75 87 ALA A C 1
ATOM 707 O O . ALA A 1 87 ? 10.308 4.181 1.536 1.00 66.75 87 ALA A O 1
ATOM 708 N N . LYS A 1 88 ? 12.011 2.835 1.002 1.00 69.88 88 LYS A N 1
ATOM 709 C CA . LYS A 1 88 ? 11.662 1.818 2.007 1.00 69.88 88 LYS A CA 1
ATOM 710 C C . LYS A 1 88 ? 11.945 2.278 3.433 1.00 69.88 88 LYS A C 1
ATOM 712 O O . LYS A 1 88 ? 11.182 1.916 4.327 1.00 69.88 88 LYS A O 1
ATOM 717 N N . HIS A 1 89 ? 13.033 3.013 3.656 1.00 73.81 89 HIS A N 1
ATOM 718 C CA . HIS A 1 89 ? 13.405 3.470 4.991 1.00 73.81 89 HIS A CA 1
ATOM 719 C C . HIS A 1 89 ? 12.430 4.539 5.500 1.00 73.81 89 HIS A C 1
ATOM 721 O O . HIS A 1 89 ? 11.831 4.357 6.558 1.00 73.81 89 HIS A O 1
ATOM 727 N N . GLU A 1 90 ? 12.194 5.590 4.710 1.00 74.44 90 GLU A N 1
ATOM 728 C CA . GLU A 1 90 ? 11.322 6.712 5.093 1.00 74.44 90 GLU A CA 1
ATOM 729 C C . GLU A 1 90 ? 9.867 6.278 5.321 1.00 74.44 90 GLU A C 1
ATOM 731 O O . GLU A 1 90 ? 9.247 6.653 6.319 1.00 74.44 90 GLU A O 1
ATOM 736 N N . VAL A 1 91 ? 9.321 5.429 4.441 1.00 74.56 91 VAL A N 1
ATOM 737 C CA . VAL A 1 91 ? 7.953 4.905 4.598 1.00 74.56 91 VAL A CA 1
ATOM 738 C C . VAL A 1 91 ? 7.840 4.028 5.846 1.00 74.56 91 VAL A C 1
ATOM 740 O O . VAL A 1 91 ? 6.857 4.133 6.579 1.00 74.56 91 VAL A O 1
ATOM 743 N N . LYS A 1 92 ? 8.841 3.182 6.126 1.00 76.81 92 LYS A N 1
ATOM 744 C CA . LYS A 1 92 ? 8.840 2.309 7.309 1.00 76.81 92 LYS A CA 1
ATOM 745 C C . LYS A 1 92 ? 8.910 3.115 8.605 1.00 76.81 92 LYS A C 1
ATOM 747 O O . LYS A 1 92 ? 8.188 2.804 9.547 1.00 76.81 92 LYS A O 1
ATOM 752 N N . GLU A 1 93 ? 9.762 4.132 8.656 1.00 81.69 93 GLU A N 1
ATOM 753 C CA . GLU A 1 93 ? 9.902 4.996 9.829 1.00 81.69 93 GLU A CA 1
ATOM 754 C C . GLU A 1 93 ? 8.621 5.798 10.087 1.00 81.69 93 GLU A C 1
ATOM 756 O O . GLU A 1 93 ? 8.090 5.782 11.198 1.00 81.69 93 GLU A O 1
ATOM 761 N N . THR A 1 94 ? 8.051 6.392 9.035 1.00 74.19 94 THR A N 1
ATOM 762 C CA . THR A 1 94 ? 6.787 7.137 9.117 1.00 74.19 94 THR A CA 1
ATOM 763 C C . THR A 1 94 ? 5.640 6.241 9.590 1.00 74.19 94 THR A C 1
ATOM 765 O O . THR A 1 94 ? 4.877 6.622 10.479 1.00 74.19 94 THR A O 1
ATOM 768 N N . LEU A 1 95 ? 5.539 5.023 9.046 1.00 71.12 95 LEU A N 1
ATOM 769 C CA . LEU A 1 95 ? 4.515 4.056 9.436 1.00 71.12 95 LEU A CA 1
ATOM 770 C C . LEU A 1 95 ? 4.668 3.617 10.899 1.00 71.12 95 LEU A C 1
ATOM 772 O O . LEU A 1 95 ? 3.678 3.563 11.627 1.00 71.12 95 LEU A O 1
ATOM 776 N N . ASN A 1 96 ? 5.894 3.343 11.348 1.00 76.94 96 ASN A N 1
ATOM 777 C CA . ASN A 1 96 ? 6.158 2.963 12.736 1.00 76.94 96 ASN A CA 1
ATOM 778 C C . ASN A 1 96 ? 5.792 4.084 13.715 1.00 76.94 96 ASN A C 1
ATOM 780 O O . ASN A 1 96 ? 5.168 3.818 14.744 1.00 76.94 96 ASN A O 1
ATOM 784 N N . ASN A 1 97 ? 6.129 5.331 13.379 1.00 78.81 97 ASN A N 1
ATOM 785 C CA . ASN A 1 97 ? 5.776 6.489 14.196 1.00 78.81 97 ASN A CA 1
ATOM 786 C C . ASN A 1 97 ? 4.254 6.646 14.297 1.00 78.81 97 ASN A C 1
ATOM 788 O O . ASN A 1 97 ? 3.723 6.775 15.398 1.00 78.81 97 ASN A O 1
ATOM 792 N N . PHE A 1 98 ? 3.541 6.530 13.174 1.00 77.75 98 PHE A N 1
ATOM 793 C CA . PHE A 1 98 ? 2.080 6.610 13.146 1.00 77.75 98 PHE A CA 1
ATOM 794 C C . PHE A 1 98 ? 1.408 5.512 13.988 1.00 77.75 98 PHE A C 1
ATOM 796 O O . PHE A 1 98 ? 0.515 5.803 14.787 1.00 77.75 98 PHE A O 1
ATOM 803 N N . ILE A 1 99 ? 1.869 4.260 13.868 1.00 79.81 99 ILE A N 1
ATOM 804 C CA . ILE A 1 99 ? 1.369 3.132 14.672 1.00 79.81 99 ILE A CA 1
ATOM 805 C C . ILE A 1 99 ? 1.602 3.384 16.169 1.00 79.81 99 ILE A C 1
ATOM 807 O O . ILE A 1 99 ? 0.689 3.184 16.972 1.00 79.81 99 ILE A O 1
ATOM 811 N N . SER A 1 100 ? 2.797 3.851 16.543 1.00 82.38 100 SER A N 1
ATOM 812 C CA . SER A 1 100 ? 3.142 4.158 17.936 1.00 82.38 100 SER A CA 1
ATOM 813 C C . SER A 1 100 ? 2.236 5.248 18.521 1.00 82.38 100 SER A C 1
ATOM 815 O O . SER A 1 100 ? 1.692 5.088 19.615 1.00 82.38 100 SER A O 1
ATOM 817 N N . THR A 1 101 ? 1.987 6.324 17.767 1.00 86.25 101 THR A N 1
ATOM 818 C CA . THR A 1 101 ? 1.079 7.404 18.180 1.00 86.25 101 THR A CA 1
ATOM 819 C C . THR A 1 101 ? -0.352 6.905 18.386 1.00 86.25 101 THR A C 1
ATOM 821 O O . THR A 1 101 ? -0.946 7.186 19.426 1.00 86.25 101 THR A O 1
ATOM 824 N N . ILE A 1 102 ? -0.904 6.126 17.448 1.00 78.25 102 ILE A N 1
ATOM 825 C CA . ILE A 1 102 ? -2.261 5.568 17.586 1.00 78.25 102 ILE A CA 1
ATOM 826 C C . ILE A 1 102 ? -2.368 4.691 18.834 1.00 78.25 102 ILE A C 1
ATOM 828 O O . ILE A 1 102 ? -3.342 4.804 19.586 1.00 78.25 102 ILE A O 1
ATOM 832 N N . TYR A 1 103 ? -1.380 3.823 19.056 1.00 81.56 103 TYR A N 1
ATOM 833 C CA . TYR A 1 103 ? -1.373 2.919 20.200 1.00 81.56 103 TYR A CA 1
ATOM 834 C C . TYR A 1 103 ? -1.377 3.685 21.529 1.00 81.56 103 TYR A C 1
ATOM 836 O O . TYR A 1 103 ? -2.202 3.398 22.399 1.00 81.56 103 TYR A O 1
ATOM 844 N N . ASN A 1 104 ? -0.508 4.691 21.668 1.00 83.88 104 ASN A N 1
ATOM 845 C CA . ASN A 1 104 ? -0.413 5.486 22.892 1.00 83.88 104 ASN A CA 1
ATOM 846 C C . ASN A 1 104 ? -1.700 6.277 23.159 1.00 83.88 104 ASN A C 1
ATOM 848 O O . ASN A 1 104 ? -2.253 6.168 24.252 1.00 83.88 104 ASN A O 1
ATOM 852 N N . ASN A 1 105 ? -2.249 6.954 22.146 1.00 83.19 105 ASN A N 1
ATOM 853 C CA . ASN A 1 105 ? -3.499 7.709 22.288 1.00 83.19 105 ASN A CA 1
ATOM 854 C C . ASN A 1 105 ? -4.672 6.801 22.696 1.00 83.19 105 ASN A C 1
ATOM 856 O O . ASN A 1 105 ? -5.466 7.141 23.572 1.00 83.19 105 ASN A O 1
ATOM 860 N N . SER A 1 106 ? -4.767 5.612 22.090 1.00 72.94 106 SER A N 1
ATOM 861 C CA . SER A 1 106 ? -5.820 4.640 22.413 1.00 72.94 106 SER A CA 1
ATOM 862 C C . SER A 1 106 ? -5.697 4.136 23.852 1.00 72.94 106 SER A C 1
ATOM 864 O O . SER A 1 106 ? -6.694 4.014 24.565 1.00 72.94 106 SER A O 1
ATOM 866 N N . LYS A 1 107 ? -4.467 3.870 24.306 1.00 83.81 107 LYS A N 1
ATOM 867 C CA . LYS A 1 107 ? -4.183 3.442 25.678 1.00 83.81 107 LYS A CA 1
ATOM 868 C C . LYS A 1 107 ? -4.549 4.525 26.698 1.00 83.81 107 LYS A C 1
ATOM 870 O O . LYS A 1 107 ? -5.152 4.208 27.725 1.00 83.81 107 LYS A O 1
ATOM 875 N N . GLU A 1 108 ? -4.211 5.782 26.423 1.00 85.56 108 GLU A N 1
ATOM 876 C CA . GLU A 1 108 ? -4.560 6.920 27.282 1.00 85.56 108 GLU A CA 1
ATOM 877 C C . GLU A 1 108 ? -6.078 7.096 27.384 1.00 85.56 108 GLU A C 1
ATOM 879 O O . GLU A 1 108 ? -6.609 7.171 28.491 1.00 85.56 108 GLU A O 1
ATOM 884 N N . MET A 1 109 ? -6.793 7.043 26.257 1.00 80.25 109 MET A N 1
ATOM 885 C CA . MET A 1 109 ? -8.255 7.141 26.230 1.00 80.25 109 MET A CA 1
ATOM 886 C C . MET A 1 109 ? -8.930 6.024 27.037 1.00 80.25 109 MET A C 1
ATOM 888 O O . MET A 1 109 ? -9.821 6.292 27.842 1.00 80.25 109 MET A O 1
ATOM 892 N N . LEU A 1 110 ? -8.485 4.773 26.876 1.00 75.00 110 LEU A N 1
ATOM 893 C CA . LEU A 1 110 ? -9.004 3.649 27.663 1.00 75.00 110 LEU A CA 1
ATOM 894 C C . LEU A 1 110 ? -8.728 3.820 29.161 1.00 75.00 110 LEU A C 1
ATOM 896 O O . LEU A 1 110 ? -9.580 3.492 29.987 1.00 75.00 110 LEU A O 1
ATOM 900 N N . THR A 1 111 ? -7.558 4.356 29.515 1.00 84.94 111 THR A N 1
ATOM 901 C CA . THR A 1 111 ? -7.193 4.632 30.911 1.00 84.94 111 THR A CA 1
ATOM 902 C C . THR A 1 111 ? -8.091 5.710 31.515 1.00 84.94 111 THR A C 1
ATOM 904 O O . THR A 1 111 ? -8.575 5.538 32.634 1.00 84.94 111 THR A O 1
ATOM 907 N N . LEU A 1 112 ? -8.374 6.777 30.762 1.00 81.88 112 LEU A N 1
ATOM 908 C CA . LEU A 1 112 ? -9.292 7.837 31.178 1.00 81.88 112 LEU A CA 1
ATOM 909 C C . LEU A 1 112 ? -10.701 7.286 31.415 1.00 81.88 112 LEU A C 1
ATOM 911 O O . LEU A 1 112 ? -11.218 7.429 32.522 1.00 81.88 112 LEU A O 1
ATOM 915 N N . ILE A 1 113 ? -11.267 6.551 30.451 1.00 73.50 113 ILE A N 1
ATOM 916 C CA . ILE A 1 113 ? -12.596 5.924 30.575 1.00 73.50 113 ILE A CA 1
ATOM 917 C C . ILE A 1 113 ? -12.663 5.000 31.800 1.00 73.50 113 ILE A C 1
ATOM 919 O O . ILE A 1 113 ? -13.639 5.022 32.555 1.00 73.50 113 ILE A O 1
ATOM 923 N N . ALA A 1 114 ? -11.623 4.193 32.027 1.00 78.62 114 ALA A N 1
ATOM 924 C CA . ALA A 1 114 ? -11.555 3.312 33.188 1.00 78.62 114 ALA A CA 1
ATOM 925 C C . ALA A 1 114 ? -11.507 4.102 34.507 1.00 78.62 114 ALA A C 1
ATOM 927 O O . ALA A 1 114 ? -12.169 3.722 35.476 1.00 78.62 114 ALA A O 1
ATOM 928 N N . SER A 1 115 ? -10.750 5.204 34.545 1.00 84.25 115 SER A N 1
ATOM 929 C CA . SER A 1 115 ? -10.633 6.059 35.728 1.00 84.25 115 SER A CA 1
ATOM 930 C C . SER A 1 115 ? -11.940 6.789 36.055 1.00 84.25 115 SER A C 1
ATOM 932 O O . SER A 1 115 ? -12.392 6.718 37.197 1.00 84.25 115 SER A O 1
ATOM 934 N N . GLU A 1 116 ? -12.616 7.366 35.058 1.00 83.88 116 GLU A N 1
ATOM 935 C CA . GLU A 1 116 ? -13.918 8.025 35.218 1.00 83.88 116 GLU A CA 1
ATOM 936 C C . GLU A 1 116 ? -15.004 7.034 35.653 1.00 83.88 116 GLU A C 1
ATOM 938 O O . GLU A 1 116 ? -15.800 7.313 36.554 1.00 83.88 116 GLU A O 1
ATOM 943 N N . GLY A 1 117 ? -15.018 5.838 35.052 1.00 80.19 117 GLY A N 1
ATOM 944 C CA . GLY A 1 117 ? -15.925 4.763 35.447 1.00 80.19 117 GLY A CA 1
ATOM 945 C C . GLY A 1 117 ? -15.721 4.351 36.906 1.00 80.19 117 GLY A C 1
ATOM 946 O O . GLY A 1 117 ? -16.693 4.229 37.656 1.00 80.19 117 GLY A O 1
ATOM 947 N N . LYS A 1 118 ? -14.462 4.191 37.331 1.00 80.75 118 LYS A N 1
ATOM 948 C CA . LYS A 1 118 ? -14.109 3.861 38.717 1.00 80.75 118 LYS A CA 1
ATOM 949 C C . LYS A 1 118 ? -14.529 4.965 39.687 1.00 80.75 118 LYS A C 1
ATOM 951 O O . LYS A 1 118 ? -15.172 4.663 40.690 1.00 80.75 118 LYS A O 1
ATOM 956 N N . GLU A 1 119 ? -14.228 6.225 39.381 1.00 88.12 119 GLU A N 1
ATOM 957 C CA . GLU A 1 119 ? -14.586 7.364 40.233 1.00 88.12 119 GLU A CA 1
ATOM 958 C C . GLU A 1 119 ? -16.107 7.483 40.405 1.00 88.12 119 GLU A C 1
ATOM 960 O O . GLU A 1 119 ? -16.605 7.657 41.523 1.00 88.12 119 GLU A O 1
ATOM 965 N N . LYS A 1 120 ? -16.868 7.308 39.317 1.00 88.31 120 LYS A N 1
ATOM 966 C CA . LYS A 1 120 ? -18.334 7.320 39.359 1.00 88.31 120 LYS A CA 1
ATOM 967 C C . LYS A 1 120 ? -18.887 6.209 40.252 1.00 88.31 120 LYS A C 1
ATOM 969 O O . LYS A 1 120 ? -19.734 6.480 41.102 1.00 88.31 120 LYS A O 1
ATOM 974 N N . VAL A 1 121 ? -18.383 4.981 40.106 1.00 81.69 121 VAL A N 1
ATOM 975 C CA . VAL A 1 121 ? -18.788 3.843 40.949 1.00 81.69 121 VAL A CA 1
ATOM 976 C C . VAL A 1 121 ? -18.435 4.091 42.417 1.00 81.69 121 VAL A C 1
ATOM 978 O O . VAL A 1 121 ? -19.268 3.863 43.292 1.00 81.69 121 VAL A O 1
ATOM 981 N N . GLU A 1 122 ? -17.239 4.604 42.715 1.00 87.94 122 GLU A N 1
ATOM 982 C CA . GLU A 1 122 ? -16.831 4.931 44.086 1.00 87.94 122 GLU A CA 1
ATOM 983 C C . GLU A 1 122 ? -17.718 6.011 44.719 1.00 87.94 122 GLU A C 1
ATOM 985 O O . GLU A 1 122 ? -18.088 5.906 45.895 1.00 87.94 122 GLU A O 1
ATOM 990 N N . LYS A 1 123 ? -18.094 7.038 43.949 1.00 92.00 123 LYS A N 1
ATOM 991 C CA . LYS A 1 123 ? -19.019 8.088 44.393 1.00 92.00 123 LYS A CA 1
ATOM 992 C C . LYS A 1 123 ? -20.408 7.519 44.685 1.00 92.00 123 LYS A C 1
ATOM 994 O O . LYS A 1 123 ? -20.966 7.808 45.745 1.00 92.00 123 LYS A O 1
ATOM 999 N N . ASP A 1 124 ? -20.925 6.671 43.799 1.00 90.50 124 ASP A N 1
ATOM 1000 C CA . ASP A 1 124 ? -22.219 6.010 43.975 1.00 90.50 124 ASP A CA 1
ATOM 1001 C C . ASP A 1 124 ? -22.218 5.086 45.204 1.00 90.50 124 ASP A C 1
ATOM 1003 O O . ASP A 1 124 ? -23.157 5.131 45.998 1.00 90.50 124 ASP A O 1
ATOM 1007 N N . ILE A 1 125 ? -21.141 4.323 45.433 1.00 88.75 125 ILE A N 1
ATOM 1008 C CA . ILE A 1 125 ? -20.969 3.488 46.634 1.00 88.75 125 ILE A CA 1
ATOM 1009 C C . ILE A 1 125 ? -20.971 4.343 47.907 1.00 88.75 125 ILE A C 1
ATOM 1011 O O . ILE A 1 125 ? -21.662 4.009 48.872 1.00 88.75 125 ILE A O 1
ATOM 1015 N N . LYS A 1 126 ? -20.222 5.456 47.934 1.00 93.19 126 LYS A N 1
ATOM 1016 C CA . LYS A 1 126 ? -20.194 6.371 49.091 1.00 93.19 126 LYS A CA 1
ATOM 1017 C C . LYS A 1 126 ? -21.585 6.924 49.401 1.00 93.19 126 LYS A C 1
ATOM 1019 O O . LYS A 1 126 ? -21.961 7.007 50.569 1.00 93.19 126 LYS A O 1
ATOM 1024 N N . GLU A 1 127 ? -22.352 7.286 48.378 1.00 95.00 127 GLU A N 1
ATOM 1025 C CA . GLU A 1 127 ? -23.709 7.811 48.533 1.00 95.00 127 GLU A CA 1
ATOM 1026 C C . GLU A 1 127 ? -24.700 6.740 49.012 1.00 95.00 127 GLU A C 1
ATOM 1028 O O . GLU A 1 127 ? -25.423 6.972 49.981 1.00 95.00 127 GLU A O 1
ATOM 1033 N N . ILE A 1 128 ? -24.670 5.544 48.415 1.00 94.31 128 ILE A N 1
ATOM 1034 C CA . ILE A 1 128 ? -25.472 4.389 48.848 1.00 94.31 128 ILE A CA 1
ATOM 1035 C C . ILE A 1 128 ? -25.186 4.060 50.318 1.00 94.31 128 ILE A C 1
ATOM 1037 O O . ILE A 1 128 ? -26.119 3.865 51.094 1.00 94.31 128 ILE A O 1
ATOM 1041 N N . ASN A 1 129 ? -23.916 4.057 50.733 1.00 90.38 129 ASN A N 1
ATOM 1042 C CA . ASN A 1 129 ? -23.542 3.802 52.124 1.00 90.38 129 ASN A CA 1
ATOM 1043 C C . ASN A 1 129 ? -24.056 4.887 53.080 1.00 90.38 129 ASN A C 1
ATOM 1045 O O . ASN A 1 129 ? -24.512 4.565 54.176 1.00 90.38 129 ASN A O 1
ATOM 1049 N N . ARG A 1 130 ? -24.037 6.167 52.680 1.00 95.25 130 ARG A N 1
ATOM 1050 C CA . ARG A 1 130 ? -24.641 7.251 53.479 1.00 95.25 130 ARG A CA 1
ATOM 1051 C C . ARG A 1 130 ? -26.147 7.049 53.651 1.00 95.25 130 ARG A C 1
ATOM 1053 O O . ARG A 1 130 ? -26.633 7.154 54.773 1.00 95.25 130 ARG A O 1
ATOM 1060 N N . MET A 1 131 ? -26.857 6.710 52.573 1.00 95.44 131 MET A N 1
ATOM 1061 C CA . MET A 1 131 ? -28.296 6.418 52.616 1.00 95.44 131 MET A CA 1
ATOM 1062 C C . MET A 1 131 ? -28.605 5.191 53.484 1.00 95.44 131 MET A C 1
ATOM 1064 O O . MET A 1 131 ? -29.554 5.200 54.264 1.00 95.44 131 MET A O 1
ATOM 1068 N N . ALA A 1 132 ? -27.789 4.139 53.390 1.00 93.19 132 ALA A N 1
ATOM 1069 C CA . ALA A 1 132 ? -27.928 2.964 54.241 1.00 93.19 132 ALA A CA 1
ATOM 1070 C C . ALA A 1 132 ? -27.736 3.341 55.719 1.00 93.19 132 ALA A C 1
ATOM 1072 O O . ALA A 1 132 ? -28.545 2.978 56.564 1.00 93.19 132 ALA A O 1
ATOM 1073 N N . ASN A 1 133 ? -26.729 4.151 56.044 1.00 93.88 133 ASN A N 1
ATOM 1074 C CA . ASN A 1 133 ? -26.517 4.597 57.419 1.00 93.88 133 ASN A CA 1
ATOM 1075 C C . ASN A 1 133 ? -27.705 5.407 57.966 1.00 93.88 133 ASN A C 1
ATOM 1077 O O . ASN A 1 133 ? -28.093 5.186 59.110 1.00 93.88 133 ASN A O 1
ATOM 1081 N N . SER A 1 134 ? -28.329 6.278 57.161 1.00 94.69 134 SER A N 1
ATOM 1082 C CA . SER A 1 134 ? -29.519 7.030 57.597 1.00 94.69 134 SER A CA 1
ATOM 1083 C C . SER A 1 134 ? -30.766 6.162 57.797 1.00 94.69 134 SER A C 1
ATOM 1085 O O . SER A 1 134 ? -31.677 6.570 58.503 1.00 94.69 134 SER A O 1
ATOM 1087 N N . MET A 1 135 ? -30.816 4.975 57.184 1.00 94.06 135 MET A N 1
ATOM 1088 C CA . MET A 1 135 ? -31.924 4.016 57.307 1.00 94.06 135 MET A CA 1
ATOM 1089 C C . MET A 1 135 ? -31.634 2.885 58.304 1.00 94.06 135 MET A C 1
ATOM 1091 O O . MET A 1 135 ? -32.447 1.979 58.469 1.00 94.06 135 MET A O 1
ATOM 1095 N N . ASN A 1 136 ? -30.478 2.896 58.971 1.00 92.06 136 ASN A N 1
ATOM 1096 C CA . ASN A 1 136 ? -30.008 1.753 59.756 1.00 92.06 136 ASN A CA 1
ATOM 1097 C C . ASN A 1 136 ? -30.892 1.441 60.982 1.00 92.06 136 ASN A C 1
ATOM 1099 O O . ASN A 1 136 ? -30.856 0.320 61.487 1.00 92.06 136 ASN A O 1
ATOM 1103 N N . THR A 1 137 ? -31.688 2.413 61.437 1.00 93.94 137 THR A N 1
ATOM 1104 C CA . THR A 1 137 ? -32.636 2.289 62.556 1.00 93.94 137 THR A CA 1
ATOM 1105 C C . THR A 1 137 ? -34.021 1.781 62.149 1.00 93.94 137 THR A C 1
ATOM 1107 O O . THR A 1 137 ? -34.809 1.475 63.036 1.00 93.94 137 THR A O 1
ATOM 1110 N N . LEU A 1 138 ? -34.330 1.694 60.850 1.00 94.94 138 LEU A N 1
ATOM 1111 C CA . LEU A 1 138 ? -35.631 1.218 60.365 1.00 94.94 138 LEU A CA 1
ATOM 1112 C C . LEU A 1 138 ? -35.835 -0.272 60.671 1.00 94.94 138 LEU A C 1
ATOM 1114 O O . LEU A 1 138 ? -34.867 -1.044 60.681 1.00 94.94 138 LEU A O 1
ATOM 1118 N N . SER A 1 139 ? -37.085 -0.688 60.878 1.00 95.62 139 SER A N 1
ATOM 1119 C CA . SER A 1 139 ? -37.460 -2.100 61.016 1.00 95.62 139 SER A CA 1
ATOM 1120 C C . SER A 1 139 ? -37.267 -2.870 59.704 1.00 95.62 139 SER A C 1
ATOM 1122 O O . SER A 1 139 ? -37.030 -2.291 58.640 1.00 95.62 139 SER A O 1
ATOM 1124 N N . ASP A 1 140 ? -37.351 -4.199 59.762 1.00 94.19 140 ASP A N 1
ATOM 1125 C CA . ASP A 1 140 ? -37.258 -5.028 58.559 1.00 94.19 140 ASP A CA 1
ATOM 1126 C C . ASP A 1 140 ? -38.437 -4.790 57.604 1.00 94.19 140 ASP A C 1
ATOM 1128 O O . ASP A 1 140 ? -38.208 -4.692 56.398 1.00 94.19 140 ASP A O 1
ATOM 1132 N N . GLU A 1 141 ? -39.671 -4.616 58.104 1.00 94.69 141 GLU A N 1
ATOM 1133 C CA . GLU A 1 141 ? -40.815 -4.270 57.244 1.00 94.69 141 GLU A CA 1
ATOM 1134 C C . GLU A 1 141 ? -40.655 -2.891 56.596 1.00 94.69 141 GLU A C 1
ATOM 1136 O O . GLU A 1 141 ? -40.955 -2.722 55.410 1.00 94.69 141 GLU A O 1
ATOM 1141 N N . GLU A 1 142 ? -40.149 -1.907 57.344 1.00 95.38 142 GLU A N 1
ATOM 1142 C CA . GLU A 1 142 ? -39.893 -0.558 56.837 1.00 95.38 142 GLU A CA 1
ATOM 1143 C C . GLU A 1 142 ? -38.810 -0.566 55.752 1.00 95.38 142 GLU A C 1
ATOM 1145 O O . GLU A 1 142 ? -38.997 0.025 54.686 1.00 95.38 142 GLU A O 1
ATOM 1150 N N . LEU A 1 143 ? -37.716 -1.307 55.960 1.00 93.69 143 LEU A N 1
ATOM 1151 C CA . LEU A 1 143 ? -36.685 -1.504 54.938 1.00 93.69 143 LEU A CA 1
ATOM 1152 C C . LEU A 1 143 ? -37.220 -2.242 53.710 1.00 93.69 143 LEU A C 1
ATOM 1154 O O . LEU A 1 143 ? -36.836 -1.920 52.583 1.00 93.69 143 LEU A O 1
ATOM 1158 N N . TYR A 1 144 ? -38.112 -3.215 53.897 1.00 93.56 144 TYR A N 1
ATOM 1159 C CA . TYR A 1 144 ? -38.732 -3.928 52.784 1.00 93.56 144 TYR A CA 1
ATOM 1160 C C . TYR A 1 144 ? -39.635 -3.006 51.959 1.00 93.56 144 TYR A C 1
ATOM 1162 O O . TYR A 1 144 ? -39.614 -3.057 50.725 1.00 93.56 144 TYR A O 1
ATOM 1170 N N . LYS A 1 145 ? -40.379 -2.113 52.624 1.00 94.69 145 LYS A N 1
ATOM 1171 C CA . LYS A 1 145 ? -41.169 -1.065 51.970 1.00 94.69 145 LYS A CA 1
ATOM 1172 C C . LYS A 1 145 ? -40.266 -0.100 51.206 1.00 94.69 145 LYS A C 1
ATOM 1174 O O . LYS A 1 145 ? -40.524 0.143 50.027 1.00 94.69 145 LYS A O 1
ATOM 1179 N N . GLU A 1 146 ? -39.183 0.380 51.817 1.00 93.50 146 GLU A N 1
ATOM 1180 C CA . GLU A 1 146 ? -38.190 1.241 51.158 1.00 93.50 146 GLU A CA 1
ATOM 1181 C C . GLU A 1 146 ? -37.594 0.562 49.911 1.00 93.50 146 GLU A C 1
ATOM 1183 O O . GLU A 1 146 ? -37.531 1.175 48.846 1.00 93.50 146 GLU A O 1
ATOM 1188 N N . PHE A 1 147 ? -37.245 -0.726 49.999 1.00 92.62 147 PHE A N 1
ATOM 1189 C CA . PHE A 1 147 ? -36.716 -1.519 48.884 1.00 92.62 147 PHE A CA 1
ATOM 1190 C C . PHE A 1 147 ? -37.730 -1.756 47.752 1.00 92.62 147 PHE A C 1
ATOM 1192 O O . PHE A 1 147 ? -37.347 -1.861 46.585 1.00 92.62 147 PHE A O 1
ATOM 1199 N N . LYS A 1 148 ? -39.021 -1.891 48.074 1.00 94.00 148 LYS A N 1
ATOM 1200 C CA . LYS A 1 148 ? -40.076 -2.163 47.086 1.00 94.00 148 LYS A CA 1
ATOM 1201 C C . LYS A 1 148 ? -40.610 -0.909 46.403 1.00 94.00 148 LYS A C 1
ATOM 1203 O O . LYS A 1 148 ? -41.028 -1.008 45.255 1.00 94.00 148 LYS A O 1
ATOM 1208 N N . THR A 1 149 ? -40.632 0.220 47.107 1.00 92.94 149 THR A N 1
ATOM 1209 C CA . THR A 1 149 ? -41.342 1.432 46.664 1.00 92.94 149 THR A CA 1
ATOM 1210 C C . THR A 1 149 ? -40.429 2.539 46.148 1.00 92.94 149 THR A C 1
ATOM 1212 O O . THR A 1 149 ? -40.904 3.405 45.422 1.00 92.94 149 THR A O 1
ATOM 1215 N N . ASN A 1 150 ? -39.131 2.507 46.463 1.00 92.25 150 ASN A N 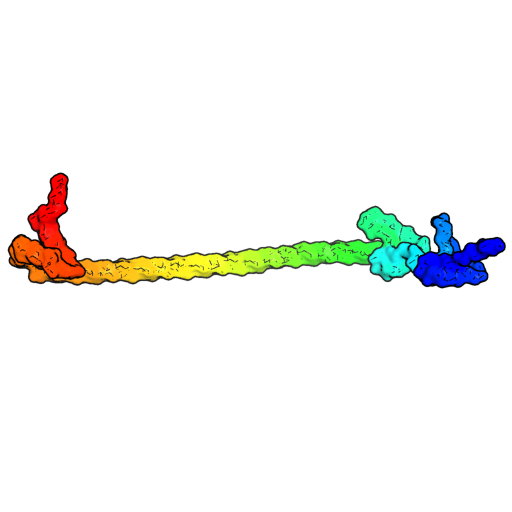1
ATOM 1216 C CA . ASN A 1 150 ? -38.163 3.456 45.913 1.00 92.25 150 ASN A CA 1
ATOM 1217 C C . ASN A 1 150 ? -37.399 2.868 44.725 1.00 92.25 150 ASN A C 1
ATOM 1219 O O . ASN A 1 150 ? -37.391 1.660 44.487 1.00 92.25 150 ASN A O 1
ATOM 1223 N N . GLU A 1 151 ? -36.666 3.733 44.027 1.00 91.50 151 GLU A N 1
ATOM 1224 C CA . GLU A 1 151 ? -35.796 3.372 42.911 1.00 91.50 151 GLU A CA 1
ATOM 1225 C C . GLU A 1 151 ? -34.345 3.830 43.139 1.00 91.50 151 GLU A C 1
ATOM 1227 O O . GLU A 1 151 ? -34.004 4.472 44.139 1.00 91.50 151 GLU A O 1
ATOM 1232 N N . GLY A 1 152 ? -33.459 3.444 42.218 1.00 91.19 152 GLY A N 1
ATOM 1233 C CA . GLY A 1 152 ? -32.067 3.888 42.196 1.00 91.19 152 GLY A CA 1
ATOM 1234 C C . GLY A 1 152 ? -31.285 3.577 43.479 1.00 91.19 152 GLY A C 1
ATOM 1235 O O . GLY A 1 152 ? -31.390 2.496 44.062 1.00 91.19 152 GLY A O 1
ATOM 1236 N N . LYS A 1 153 ? -30.466 4.538 43.919 1.00 92.00 153 LYS A N 1
ATOM 1237 C CA . LYS A 1 153 ? -29.532 4.383 45.049 1.00 92.00 153 LYS A CA 1
ATOM 1238 C C . LYS A 1 153 ? -30.234 4.094 46.375 1.00 92.00 153 LYS A C 1
ATOM 1240 O O . LYS A 1 153 ? -29.722 3.302 47.162 1.00 92.00 153 LYS A O 1
ATOM 1245 N N . ARG A 1 154 ? -31.419 4.672 46.601 1.00 91.81 154 ARG A N 1
ATOM 1246 C CA . ARG A 1 154 ? -32.192 4.480 47.837 1.00 91.81 154 ARG A CA 1
ATOM 1247 C C . ARG A 1 154 ? -32.717 3.050 47.958 1.00 91.81 154 ARG A C 1
ATOM 1249 O O . ARG A 1 154 ? -32.542 2.424 49.002 1.00 91.81 154 ARG A O 1
ATOM 1256 N N . ARG A 1 155 ? -33.240 2.492 46.860 1.00 94.12 155 ARG A N 1
ATOM 1257 C CA . ARG A 1 155 ? -33.600 1.068 46.778 1.00 94.12 155 ARG A CA 1
ATOM 1258 C C . ARG A 1 155 ? -32.403 0.165 47.065 1.00 94.12 155 ARG A C 1
ATOM 1260 O O . ARG A 1 155 ? -32.509 -0.769 47.855 1.00 94.12 155 ARG A O 1
ATOM 1267 N N . ILE A 1 156 ? -31.259 0.445 46.440 1.00 93.00 156 ILE A N 1
ATOM 1268 C CA . ILE A 1 156 ? -30.037 -0.349 46.629 1.00 93.00 156 ILE A CA 1
ATOM 1269 C C . ILE A 1 156 ? -29.566 -0.278 48.088 1.00 93.00 156 ILE A C 1
ATOM 1271 O O . ILE A 1 156 ? -29.256 -1.313 48.671 1.00 93.00 156 ILE A O 1
ATOM 1275 N N . ALA A 1 157 ? -29.577 0.906 48.704 1.00 94.38 157 ALA A N 1
ATOM 1276 C CA . ALA A 1 157 ? -29.203 1.102 50.102 1.00 94.38 157 ALA A CA 1
ATOM 1277 C C . ALA A 1 157 ? -30.084 0.293 51.071 1.00 94.38 157 ALA A C 1
ATOM 1279 O O . ALA A 1 157 ? -29.556 -0.388 51.952 1.00 94.38 157 ALA A O 1
ATOM 1280 N N . ALA A 1 158 ? -31.407 0.289 50.870 1.00 94.50 158 ALA A N 1
ATOM 1281 C CA . ALA A 1 158 ? -32.323 -0.551 51.646 1.00 94.50 158 ALA A CA 1
ATOM 1282 C C . ALA A 1 158 ? -32.023 -2.050 51.449 1.00 94.50 158 ALA A C 1
ATOM 1284 O O . ALA A 1 158 ? -31.944 -2.811 52.413 1.00 94.50 158 ALA A O 1
ATOM 1285 N N . GLY A 1 159 ? -31.753 -2.469 50.207 1.00 92.44 159 GLY A N 1
ATOM 1286 C CA . GLY A 1 159 ? -31.360 -3.844 49.883 1.00 92.44 159 GLY A CA 1
ATOM 1287 C C . GLY A 1 159 ? -30.042 -4.286 50.535 1.00 92.44 159 GLY A C 1
ATOM 1288 O O . GLY A 1 159 ? -29.932 -5.426 50.983 1.00 92.44 159 GLY A O 1
ATOM 1289 N N . VAL A 1 160 ? -29.050 -3.394 50.640 1.00 91.75 160 VAL A N 1
ATOM 1290 C CA . VAL A 1 160 ? -27.775 -3.657 51.335 1.00 91.75 160 VAL A CA 1
ATOM 1291 C C . VAL A 1 160 ? -28.007 -3.937 52.821 1.00 91.75 160 VAL A C 1
ATOM 1293 O O . VAL A 1 160 ? -27.443 -4.895 53.354 1.00 91.75 160 VAL A O 1
ATOM 1296 N N . LEU A 1 161 ? -28.855 -3.145 53.484 1.00 93.56 161 LEU A N 1
ATOM 1297 C CA . LEU A 1 161 ? -29.205 -3.365 54.889 1.00 93.56 161 LEU A CA 1
ATOM 1298 C C . LEU A 1 161 ? -29.973 -4.673 55.088 1.00 93.56 161 LEU A C 1
ATOM 1300 O O . LEU A 1 161 ? -29.599 -5.457 55.957 1.00 93.56 161 LEU A O 1
ATOM 1304 N N . LEU A 1 162 ? -30.976 -4.954 54.250 1.00 93.44 162 LEU A N 1
ATOM 1305 C CA . LEU A 1 162 ? -31.710 -6.225 54.278 1.00 93.44 162 LEU A CA 1
ATOM 1306 C C . LEU A 1 162 ? -30.753 -7.416 54.118 1.00 93.44 162 LEU A C 1
ATOM 1308 O O . LEU A 1 162 ? -30.801 -8.368 54.896 1.00 93.44 162 LEU A O 1
ATOM 1312 N N . LYS A 1 163 ? -29.801 -7.335 53.181 1.00 91.25 163 LYS A N 1
ATOM 1313 C CA . LYS A 1 163 ? -28.770 -8.366 53.004 1.00 91.25 163 LYS A CA 1
ATOM 1314 C C . LYS A 1 163 ? -27.883 -8.528 54.239 1.00 91.25 163 LYS A C 1
ATOM 1316 O O . LYS A 1 163 ? -27.586 -9.655 54.633 1.00 91.25 163 LYS A O 1
ATOM 1321 N N . LYS A 1 164 ? -27.480 -7.422 54.873 1.00 90.69 164 LYS A N 1
ATOM 1322 C CA . LYS A 1 164 ? -26.707 -7.429 56.128 1.00 90.69 164 LYS A CA 1
ATOM 1323 C C . LYS A 1 164 ? -27.484 -8.081 57.279 1.00 90.69 164 LYS A C 1
ATOM 1325 O O . LYS A 1 164 ? -26.870 -8.725 58.122 1.00 90.69 164 LYS A O 1
ATOM 1330 N N . ARG A 1 165 ? -28.815 -7.956 57.280 1.00 90.88 165 ARG A N 1
ATOM 1331 C CA . ARG A 1 165 ? -29.735 -8.583 58.245 1.00 90.88 165 ARG A CA 1
ATOM 1332 C C . ARG A 1 165 ? -30.117 -10.030 57.896 1.00 90.88 165 ARG A C 1
ATOM 1334 O O . ARG A 1 165 ? -30.908 -10.636 58.602 1.00 90.88 165 ARG A O 1
ATOM 1341 N N . GLY A 1 166 ? -29.528 -10.610 56.848 1.00 87.62 166 GLY A N 1
ATOM 1342 C CA . GLY A 1 166 ? -29.684 -12.02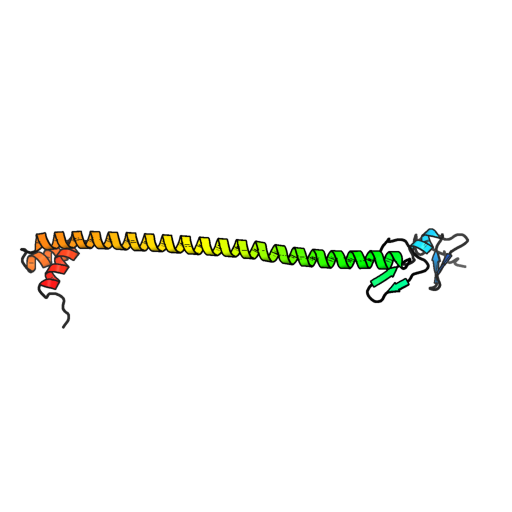9 56.507 1.00 87.62 166 GLY A CA 1
ATOM 1343 C C . GLY A 1 166 ? -30.720 -12.329 55.422 1.00 87.62 166 GLY A C 1
ATOM 1344 O O . GLY A 1 166 ? -30.845 -13.481 55.009 1.00 87.62 166 GLY A O 1
ATOM 1345 N N . TYR A 1 167 ? -31.407 -11.320 54.889 1.00 83.50 167 TYR A N 1
ATOM 1346 C CA . TYR A 1 167 ? -32.351 -11.510 53.792 1.00 83.50 167 TYR A CA 1
ATOM 1347 C C . TYR A 1 167 ? -31.608 -11.721 52.462 1.00 83.50 167 TYR A C 1
ATOM 1349 O O . TYR A 1 167 ? -30.670 -11.002 52.124 1.00 83.50 167 TYR A O 1
ATOM 1357 N N . GLY A 1 168 ? -32.028 -12.711 51.671 1.00 67.75 168 GLY A N 1
ATOM 1358 C CA . GLY A 1 168 ? -31.485 -12.941 50.326 1.00 67.75 168 GLY A CA 1
ATOM 1359 C C . GLY A 1 168 ? -30.253 -13.852 50.230 1.00 67.75 168 GLY A C 1
ATOM 1360 O O . GLY A 1 168 ? -29.690 -13.968 49.140 1.00 67.75 168 GLY A O 1
ATOM 1361 N N . LYS A 1 169 ? -29.847 -14.554 51.299 1.00 55.91 169 LYS A N 1
ATOM 1362 C CA . LYS A 1 169 ? -29.092 -15.805 51.112 1.00 55.91 169 LYS A CA 1
ATOM 1363 C C . LYS A 1 169 ? -30.067 -16.846 50.558 1.00 55.91 169 LYS A C 1
ATOM 1365 O O . LYS A 1 169 ? -30.984 -17.255 51.263 1.00 55.91 169 LYS A O 1
ATOM 1370 N N . LYS A 1 170 ? -29.890 -17.261 49.301 1.00 46.69 170 LYS A N 1
A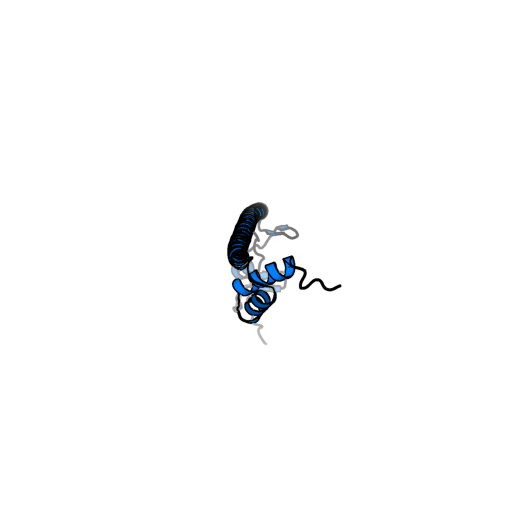TOM 1371 C CA . LYS A 1 170 ? -30.377 -18.589 48.910 1.00 46.69 170 LYS A CA 1
ATOM 1372 C C . LYS A 1 170 ? -29.619 -19.596 49.781 1.00 46.69 170 LYS A C 1
ATOM 1374 O O . LYS A 1 170 ? -28.398 -19.472 49.890 1.00 46.69 170 LYS A O 1
ATOM 1379 N N . ALA A 1 171 ? -30.359 -20.480 50.450 1.00 39.91 171 ALA A N 1
ATOM 1380 C CA . ALA A 1 171 ? -29.806 -21.737 50.941 1.00 39.91 171 ALA A CA 1
ATOM 1381 C C . ALA A 1 171 ? -29.183 -22.511 49.770 1.00 39.91 171 ALA A C 1
ATOM 1383 O O . ALA A 1 171 ? -29.705 -22.358 48.637 1.00 39.91 171 ALA A O 1
#

Foldseek 3Di:
DDPPFDAAPQPRDTADDDWDADPVGHTHNDPVSVQVVADAAPQPRGRDPDWDQDVPQGTHNDPVSSVVVVVVVVVVVVVVVVVVVVVVVVVVVVVVVVVVVVVVVVVVVVVVVVVVVVVVVVVLVVVLCVLLVVCLPPDLVRLVCQLVPDDDSSNVSSVVNCVVVPPPPDD

Sequence (171 aa):
MATSILRCKTCREKISDRYYAHENGEIFCCYICFLKSCPKCRACHTYMEEWIEYPGKGKFCNRYCYEGYTGAEESQKELNSVLRGIAKHEVKETLNNFISTIYNNSKEMLTLIASEGKEKVEKDIKEINRMANSMNTLSDEELYKEFKTNEGKRRIAAGVLLKKRGYGKKA

Radius of gyration: 48.23 Å; chains: 1; bounding box: 74×30×134 Å

Secondary structure (DSSP, 8-state):
------B-TTT-PBP-S--EE-TTS-EESSHHHHHTTSPBPTTT--B-SS-EEETTTEEESSHHHHHHHHHHHHHHHHHHHHHHHHHHHHHHHHHHHHHHHHHHHHHHHHHHHHHHHHHHHHHHHHHHHHHHHHTTTS-HHHHHHHHHH--HHHHHHHHHHHHHTTTT---